Protein AF-A0A198FPP4-F1 (afdb_monomer_lite)

Sequence (81 aa):
MIEKRSCLLPLEVGCAACHYLVFKDKKESFFEICPVCGWQNDGTKGNEYSGCNHSSMNDYRQTEDFEKNCLANSTFYIKSP

Secondary structure (DSSP, 8-state):
------S-SPP-EE-TTT-BEEES-TTTTTTPBPTTT--B-SS--TTSEETTTTEEHHHHTTSHHHHHHHHHHTTTSPBP-

Foldseek 3Di:
DDPPPPPDQDQDDADQQLQWRAHNDDVVQQQDARQQQRDGRPPAADQDQDPVVRGHSVVSCPDPSRVVSNVVCVVPTDGDD

Radius of gyration: 13.46 Å; chains: 1; bounding box: 46×22×28 Å

InterPro domains:
  IPR025983 Cysteine-rich CPCC domain [PF14206] (15-62)

Organism: NCBI:txid1354337

pLDDT: mean 88.27, std 16.2, range [36.38, 98.19]

Structure (mmCIF, N/CA/C/O backbone):
data_AF-A0A198FPP4-F1
#
_entry.id   AF-A0A198FPP4-F1
#
loop_
_atom_site.group_PDB
_atom_site.id
_atom_site.type_symbol
_atom_site.label_atom_id
_atom_site.label_alt_id
_atom_site.label_comp_id
_atom_si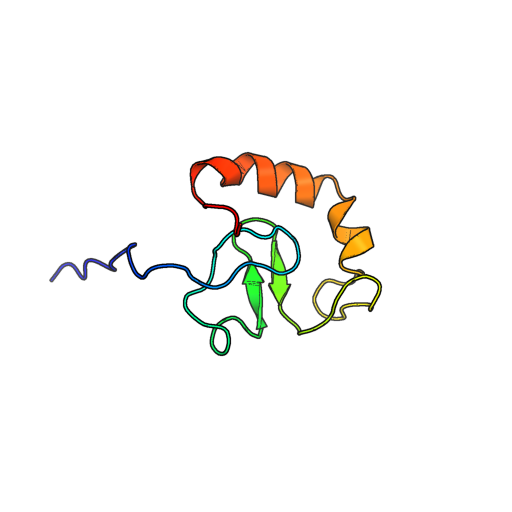te.label_asym_id
_atom_site.label_entity_id
_atom_site.label_seq_id
_atom_site.pdbx_PDB_ins_code
_atom_site.Cartn_x
_atom_site.Cartn_y
_atom_site.Cartn_z
_atom_site.occupancy
_atom_site.B_iso_or_equiv
_atom_site.auth_seq_id
_atom_site.auth_comp_id
_atom_site.auth_asym_id
_atom_site.auth_atom_id
_atom_site.pdbx_PDB_model_num
ATOM 1 N N . MET A 1 1 ? -36.473 9.012 3.910 1.00 36.38 1 MET A N 1
ATOM 2 C CA . MET A 1 1 ? -35.851 7.716 4.246 1.00 36.38 1 MET A CA 1
ATOM 3 C C . MET A 1 1 ? -34.358 7.957 4.306 1.00 36.38 1 MET A C 1
ATOM 5 O O . MET A 1 1 ? -33.763 8.240 3.280 1.00 36.38 1 MET A O 1
ATOM 9 N N . ILE A 1 2 ? -33.799 8.023 5.512 1.00 37.28 2 ILE A N 1
ATOM 10 C CA . ILE A 1 2 ? -32.366 8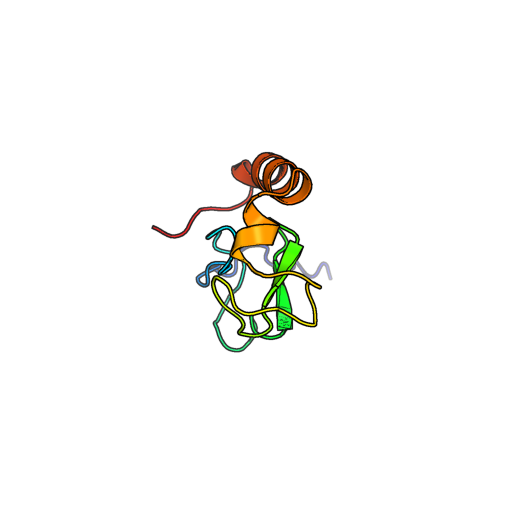.250 5.711 1.00 37.28 2 ILE A CA 1
ATOM 11 C C . ILE A 1 2 ? -31.729 6.866 5.640 1.00 37.28 2 ILE A C 1
ATOM 13 O O . ILE A 1 2 ? -31.860 6.087 6.584 1.00 37.28 2 ILE A O 1
ATOM 17 N N . GLU A 1 3 ? -31.112 6.533 4.508 1.00 39.94 3 GLU A N 1
ATOM 18 C CA . GLU A 1 3 ? -30.234 5.370 4.422 1.00 39.94 3 GLU A CA 1
ATOM 19 C C . GLU A 1 3 ? -29.059 5.617 5.366 1.00 39.94 3 GLU A C 1
ATOM 21 O O . GLU A 1 3 ? -28.105 6.329 5.056 1.00 39.94 3 GLU A O 1
ATOM 26 N N . LYS A 1 4 ? -29.151 5.050 6.569 1.00 42.00 4 LYS A N 1
ATOM 27 C CA . LYS A 1 4 ? -28.000 4.879 7.443 1.00 42.00 4 LYS A CA 1
ATOM 28 C C . LYS A 1 4 ? -27.064 3.907 6.727 1.00 42.00 4 LYS A C 1
ATOM 30 O O . LYS A 1 4 ? -27.193 2.700 6.901 1.00 42.00 4 LYS A O 1
ATOM 35 N N . ARG A 1 5 ? -26.158 4.420 5.890 1.00 44.12 5 ARG A N 1
ATOM 36 C CA . ARG A 1 5 ? -24.984 3.665 5.436 1.00 44.12 5 ARG A CA 1
ATOM 37 C C . ARG A 1 5 ? -24.249 3.243 6.703 1.00 44.12 5 ARG A C 1
ATOM 39 O O . ARG A 1 5 ? -23.691 4.087 7.399 1.00 44.12 5 ARG A O 1
ATOM 46 N N . SER A 1 6 ? -24.374 1.977 7.087 1.00 43.41 6 SER A N 1
ATOM 47 C CA . SER A 1 6 ? -23.750 1.468 8.298 1.00 43.41 6 SER A CA 1
ATOM 48 C C . SER A 1 6 ? -22.237 1.509 8.113 1.00 43.41 6 SER A C 1
ATOM 50 O O . SER A 1 6 ? -21.655 0.716 7.381 1.00 43.41 6 SER A O 1
ATOM 52 N N . CYS A 1 7 ? -21.585 2.428 8.816 1.00 50.81 7 CYS A N 1
ATOM 53 C CA . CYS A 1 7 ? -20.134 2.504 8.969 1.00 50.81 7 CYS A CA 1
ATOM 54 C C . CYS A 1 7 ? -19.540 1.308 9.759 1.00 50.81 7 CYS A C 1
ATOM 56 O O . CYS A 1 7 ? -18.558 1.481 10.467 1.00 50.81 7 CYS A O 1
ATOM 58 N N . LEU A 1 8 ? -20.162 0.121 9.730 1.00 52.47 8 LEU A N 1
ATOM 59 C CA . LEU A 1 8 ? -19.882 -1.000 10.642 1.00 52.47 8 LEU A CA 1
ATOM 60 C C . LEU A 1 8 ? -19.985 -2.373 9.958 1.00 52.47 8 LEU A C 1
ATOM 62 O O . LEU A 1 8 ? -20.418 -3.345 10.575 1.00 52.47 8 LEU A O 1
ATOM 66 N N . LEU A 1 9 ? -19.618 -2.487 8.683 1.00 57.78 9 LEU A N 1
ATOM 67 C CA . LEU A 1 9 ? -19.182 -3.804 8.216 1.00 57.78 9 LEU A CA 1
ATOM 68 C C . LEU A 1 9 ? -17.772 -4.031 8.781 1.00 57.78 9 LEU A C 1
ATOM 70 O O . LEU A 1 9 ? -16.951 -3.118 8.669 1.00 57.78 9 LEU A O 1
ATOM 74 N N . PRO A 1 10 ? -17.490 -5.175 9.432 1.00 78.25 10 PRO A N 1
ATOM 75 C CA . PRO A 1 10 ? -16.159 -5.435 9.955 1.00 78.25 10 PRO A CA 1
ATOM 76 C C . PRO A 1 10 ? -15.172 -5.431 8.787 1.00 78.25 10 PRO A C 1
ATOM 78 O O . PRO A 1 10 ? -15.359 -6.129 7.791 1.00 78.25 10 PRO A O 1
ATOM 81 N N . LEU A 1 11 ? -14.155 -4.578 8.882 1.00 87.69 11 LEU A N 1
ATOM 82 C CA . LEU A 1 11 ? -13.040 -4.575 7.947 1.00 87.69 11 LEU A CA 1
ATOM 83 C C . LEU A 1 11 ? -12.110 -5.708 8.377 1.00 87.69 11 LEU A C 1
ATOM 85 O O . LEU A 1 11 ? -11.618 -5.712 9.503 1.00 87.69 11 LEU A O 1
ATOM 89 N N . GLU A 1 12 ? -11.899 -6.678 7.498 1.00 89.75 12 GLU A N 1
ATOM 90 C CA . GLU A 1 12 ? -11.173 -7.917 7.809 1.00 89.75 12 GLU A CA 1
ATOM 91 C C . GLU A 1 12 ? -9.893 -8.062 6.983 1.00 89.75 12 GLU A C 1
ATOM 93 O O . GLU A 1 12 ? -9.032 -8.889 7.285 1.00 89.75 12 GLU A O 1
ATOM 98 N N . VAL A 1 13 ? -9.736 -7.247 5.938 1.00 92.56 13 VAL A N 1
ATOM 99 C CA . VAL A 1 13 ? -8.600 -7.330 5.024 1.00 92.56 13 VAL A CA 1
ATOM 100 C C . VAL A 1 13 ? -7.693 -6.120 5.186 1.00 92.56 13 VAL A C 1
ATOM 102 O O . VAL A 1 13 ? -8.090 -4.966 4.996 1.00 92.56 13 VAL A O 1
ATOM 105 N N . GLY A 1 14 ? -6.441 -6.421 5.530 1.00 94.31 14 GLY A N 1
ATOM 106 C CA . GLY A 1 14 ? -5.373 -5.447 5.673 1.00 94.31 14 GLY A CA 1
ATOM 107 C C . GLY A 1 14 ? -4.842 -4.957 4.328 1.00 94.31 14 GLY A C 1
ATOM 108 O O . GLY A 1 14 ? -4.641 -5.745 3.402 1.00 94.31 14 GLY A O 1
ATOM 109 N N . CYS A 1 15 ? -4.544 -3.662 4.231 1.00 94.88 15 CYS A N 1
ATOM 110 C CA . CYS A 1 15 ? -3.742 -3.137 3.131 1.00 94.88 15 CYS A CA 1
ATOM 111 C C . CYS A 1 15 ? -2.344 -3.772 3.152 1.00 94.88 15 CYS A C 1
ATOM 113 O O . CYS A 1 15 ? -1.678 -3.784 4.187 1.00 94.88 15 CYS A O 1
ATOM 115 N N . ALA A 1 16 ? -1.861 -4.241 2.001 1.00 94.12 16 ALA A N 1
ATOM 116 C CA . ALA A 1 16 ? -0.531 -4.835 1.903 1.00 94.12 16 ALA A CA 1
ATOM 117 C C . ALA A 1 16 ? 0.602 -3.836 2.209 1.00 94.12 16 ALA A C 1
ATOM 119 O O . ALA A 1 16 ? 1.661 -4.256 2.662 1.00 94.12 16 ALA A O 1
ATOM 120 N N . ALA A 1 17 ? 0.389 -2.530 2.010 1.00 96.06 17 ALA A N 1
ATOM 121 C CA . ALA A 1 17 ? 1.396 -1.504 2.270 1.00 96.06 17 ALA A CA 1
ATOM 122 C C . ALA A 1 17 ? 1.450 -1.074 3.746 1.00 96.06 17 ALA A C 1
ATOM 124 O O . ALA A 1 17 ? 2.519 -1.120 4.346 1.00 96.06 17 ALA A O 1
ATOM 125 N N . CYS A 1 18 ? 0.324 -0.666 4.343 1.00 96.25 18 CYS A N 1
ATOM 126 C CA . CYS A 1 18 ? 0.302 -0.090 5.698 1.00 96.25 18 CYS A CA 1
ATOM 127 C C . CYS A 1 18 ? -0.239 -1.026 6.791 1.00 96.25 18 CYS A C 1
ATOM 129 O O . CYS A 1 18 ? -0.172 -0.686 7.974 1.00 96.25 18 CYS A O 1
ATOM 131 N N . HIS A 1 19 ? -0.769 -2.190 6.407 1.00 95.31 19 HIS A N 1
ATOM 132 C CA . HIS A 1 19 ? -1.319 -3.221 7.292 1.00 95.31 19 HIS A CA 1
ATOM 133 C C . HIS A 1 19 ? -2.554 -2.819 8.112 1.00 95.31 19 HIS A C 1
ATOM 135 O O . HIS A 1 19 ? -2.992 -3.587 8.961 1.00 95.31 19 HIS A O 1
ATOM 141 N N . TYR A 1 20 ? -3.177 -1.672 7.841 1.00 95.62 20 TYR A N 1
ATOM 142 C CA . TYR A 1 20 ? -4.477 -1.335 8.425 1.00 95.62 20 TYR A CA 1
ATOM 143 C C . TYR A 1 20 ? -5.602 -2.148 7.786 1.00 95.62 20 TYR A C 1
ATOM 145 O O . TYR A 1 20 ? -5.613 -2.326 6.565 1.00 95.62 20 TYR A O 1
ATOM 153 N N . LEU A 1 21 ? -6.542 -2.620 8.607 1.00 94.25 21 LEU A N 1
ATOM 154 C CA . LEU A 1 21 ? -7.774 -3.282 8.179 1.00 94.25 21 LEU A CA 1
ATOM 155 C C . LEU A 1 21 ? -8.689 -2.243 7.527 1.00 94.25 21 LEU A C 1
ATOM 157 O O . LEU A 1 21 ? -9.228 -1.373 8.209 1.00 94.25 21 LEU A O 1
ATOM 161 N N . VAL A 1 22 ? -8.812 -2.298 6.201 1.00 92.94 22 VAL A N 1
ATOM 162 C CA . VAL A 1 22 ? -9.475 -1.245 5.409 1.00 92.94 22 VAL A CA 1
ATOM 163 C C . VAL A 1 22 ? -10.497 -1.778 4.405 1.00 92.94 22 VAL A C 1
ATOM 165 O O . VAL A 1 22 ? -11.274 -0.993 3.870 1.00 92.94 22 VAL A O 1
ATOM 168 N N . PHE A 1 23 ? -10.531 -3.092 4.165 1.00 91.19 23 PHE A N 1
ATOM 169 C CA . PHE A 1 23 ? -11.472 -3.706 3.228 1.00 91.19 23 PHE A CA 1
ATOM 170 C C . PHE A 1 23 ? -12.269 -4.832 3.884 1.00 91.19 23 PHE A C 1
ATOM 172 O O . PHE A 1 23 ? -11.812 -5.469 4.835 1.00 91.19 23 PHE A O 1
ATOM 179 N N . LYS A 1 24 ? -13.464 -5.081 3.347 1.00 88.94 24 LYS A N 1
ATOM 180 C CA . LYS A 1 24 ? -14.387 -6.106 3.838 1.00 88.94 24 LYS A CA 1
ATOM 181 C C . LYS A 1 24 ? -13.918 -7.518 3.490 1.00 88.94 24 LYS A C 1
ATOM 183 O O . LYS A 1 24 ? -13.844 -8.368 4.365 1.00 88.94 24 LYS A O 1
ATOM 188 N N . ASP A 1 25 ? -13.567 -7.761 2.230 1.00 89.75 25 ASP A N 1
ATOM 189 C CA . ASP A 1 25 ? -13.072 -9.055 1.766 1.00 89.75 25 ASP A CA 1
ATOM 190 C C . ASP A 1 25 ? -11.989 -8.910 0.689 1.00 89.75 25 ASP A C 1
ATOM 192 O O . ASP A 1 25 ? -11.737 -7.829 0.156 1.00 89.75 25 ASP A O 1
ATOM 196 N N . LYS A 1 26 ? -11.294 -10.019 0.404 1.00 87.44 26 LYS A N 1
ATOM 197 C CA . LYS A 1 26 ? -10.110 -10.033 -0.470 1.00 87.44 26 LYS A CA 1
ATOM 198 C C . LYS A 1 26 ? -10.440 -9.850 -1.948 1.00 87.44 26 LYS A C 1
ATOM 200 O O . LYS A 1 26 ? -9.548 -9.510 -2.718 1.00 87.44 26 LYS A O 1
ATOM 205 N N . LYS A 1 27 ? -11.665 -10.178 -2.363 1.00 87.44 27 LYS A N 1
ATOM 206 C CA . LYS A 1 27 ? -12.072 -10.102 -3.766 1.00 87.44 27 LYS A CA 1
ATOM 207 C C . LYS A 1 27 ? -12.452 -8.668 -4.105 1.00 87.44 27 LYS A C 1
ATOM 209 O O . LYS A 1 27 ? -12.017 -8.166 -5.134 1.00 87.44 27 LYS A O 1
ATOM 214 N N . GLU A 1 28 ? -13.215 -8.027 -3.22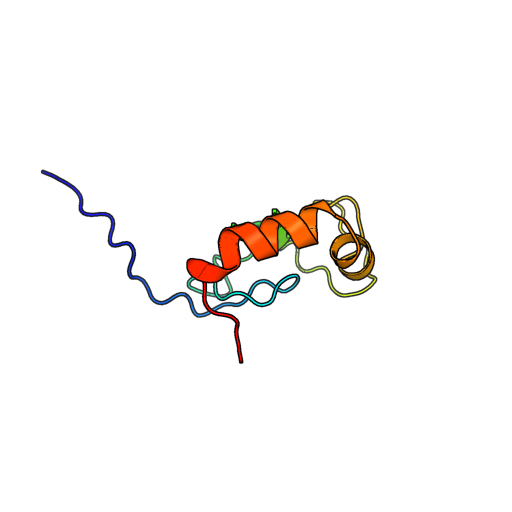5 1.00 83.69 28 GLU A N 1
ATOM 215 C CA . GLU A 1 28 ? -13.588 -6.619 -3.356 1.00 83.69 28 GLU A CA 1
ATOM 216 C C . GLU A 1 28 ? -12.399 -5.683 -3.130 1.00 83.69 28 GLU A C 1
ATOM 218 O O . GLU A 1 28 ? -12.386 -4.595 -3.681 1.00 83.69 28 GLU A O 1
ATOM 223 N N . SER A 1 29 ? -11.371 -6.095 -2.380 1.00 88.06 29 SER A N 1
ATOM 224 C CA . SER A 1 29 ? -10.189 -5.252 -2.168 1.00 88.06 29 SER A CA 1
ATOM 225 C C . SER A 1 29 ? -9.240 -5.158 -3.362 1.00 88.06 29 SER A C 1
ATOM 227 O O . SER A 1 29 ? -8.282 -4.385 -3.311 1.00 88.06 29 SER A O 1
ATOM 229 N N . PHE A 1 30 ? -9.418 -5.972 -4.403 1.00 88.81 30 PHE A N 1
ATOM 230 C CA . PHE A 1 30 ? -8.550 -5.947 -5.576 1.00 88.81 30 PHE A CA 1
ATOM 231 C C . PHE A 1 30 ? -8.903 -4.742 -6.458 1.00 88.81 30 PHE A C 1
ATOM 233 O O . PHE A 1 30 ? -10.072 -4.490 -6.718 1.00 88.81 30 PHE A O 1
ATOM 240 N N . PHE A 1 31 ? -7.888 -4.004 -6.905 1.00 92.00 31 PHE A N 1
ATOM 241 C CA . PHE A 1 31 ? -7.954 -2.687 -7.554 1.00 92.00 31 PHE A CA 1
ATOM 242 C C . PHE A 1 31 ? -8.365 -1.502 -6.674 1.00 92.00 31 PHE A C 1
ATOM 244 O O . PHE A 1 31 ? -8.258 -0.366 -7.139 1.00 92.00 31 PHE A O 1
ATOM 251 N N . GLU A 1 32 ? -8.748 -1.726 -5.418 1.00 95.00 32 GLU A N 1
ATOM 252 C CA . GLU A 1 32 ? -9.117 -0.650 -4.500 1.00 95.00 32 GLU A CA 1
ATOM 253 C C . GLU A 1 32 ? -7.904 0.121 -3.970 1.00 95.00 32 GLU A C 1
ATOM 255 O O . GLU A 1 32 ? -6.807 -0.419 -3.781 1.00 95.00 32 GLU A O 1
ATOM 260 N N . ILE A 1 33 ? -8.126 1.406 -3.693 1.00 96.62 33 ILE A N 1
ATOM 261 C CA . ILE A 1 33 ? -7.129 2.305 -3.110 1.00 96.62 33 ILE A CA 1
ATOM 262 C C . ILE A 1 33 ? -7.286 2.292 -1.592 1.00 96.62 33 ILE A C 1
ATOM 264 O O . ILE A 1 33 ? -8.370 2.515 -1.056 1.00 96.62 33 ILE A O 1
ATOM 268 N N . CYS A 1 34 ? -6.191 2.045 -0.875 1.00 96.06 34 CYS A N 1
ATOM 269 C CA . CYS A 1 34 ? -6.201 2.079 0.578 1.00 96.06 34 CYS A CA 1
ATOM 270 C C . CYS A 1 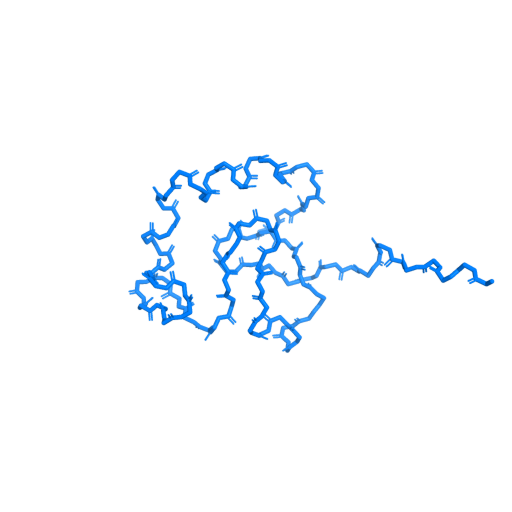34 ? -6.518 3.498 1.085 1.00 96.06 34 CYS A C 1
ATOM 272 O O . CYS A 1 34 ? -5.720 4.404 0.840 1.00 96.06 34 CYS A O 1
ATOM 274 N N . PRO A 1 35 ? -7.586 3.697 1.881 1.00 95.38 35 PRO A N 1
ATOM 275 C CA . PRO A 1 35 ? -7.947 5.017 2.401 1.00 95.38 35 PRO A CA 1
ATOM 276 C C . PRO A 1 35 ? -6.975 5.535 3.473 1.00 95.38 35 PRO A C 1
ATOM 278 O O . PRO A 1 35 ? -7.045 6.699 3.848 1.00 95.38 35 PRO A O 1
ATOM 281 N N . VAL A 1 36 ? -6.085 4.676 3.988 1.00 96.31 36 VAL A N 1
ATOM 282 C CA . VAL A 1 36 ? -5.117 5.040 5.031 1.00 96.31 36 VAL A CA 1
ATOM 283 C C . VAL A 1 36 ? -3.823 5.572 4.451 1.00 96.31 36 VAL A C 1
ATOM 285 O O . VAL A 1 36 ? -3.363 6.612 4.897 1.00 96.31 36 VAL A O 1
ATOM 288 N N . CYS A 1 37 ? -3.202 4.841 3.523 1.00 97.38 37 CYS A N 1
ATOM 289 C CA . CYS A 1 37 ? -1.906 5.238 2.970 1.00 97.38 37 CYS A CA 1
ATOM 290 C C . CYS A 1 37 ? -2.019 5.824 1.561 1.00 97.38 37 CYS A C 1
ATOM 292 O O . CYS A 1 37 ? -1.276 6.749 1.244 1.00 97.38 37 CYS A O 1
ATOM 294 N N . GLY A 1 38 ? -2.970 5.347 0.752 1.00 96.56 38 GLY A N 1
ATOM 295 C CA . GLY A 1 38 ? -3.109 5.704 -0.661 1.00 96.56 38 GLY A CA 1
ATOM 296 C C . GLY A 1 38 ? -2.585 4.646 -1.639 1.00 96.56 38 GLY A C 1
ATOM 297 O O . GLY A 1 38 ? -2.713 4.837 -2.841 1.00 96.56 38 GLY A O 1
ATOM 298 N N . TRP A 1 39 ? -2.033 3.522 -1.164 1.00 97.44 39 TRP A N 1
ATOM 299 C CA . TRP A 1 39 ? -1.594 2.425 -2.039 1.00 97.44 39 TRP A CA 1
ATOM 300 C C . TRP A 1 39 ? -2.780 1.728 -2.718 1.00 97.44 39 TRP A C 1
ATOM 302 O O . TRP A 1 39 ? -3.688 1.249 -2.028 1.00 97.44 39 TRP A O 1
ATOM 312 N N . GLN A 1 40 ? -2.747 1.607 -4.045 1.00 97.38 40 GLN A N 1
ATOM 313 C CA . GLN A 1 40 ? -3.697 0.808 -4.814 1.00 97.38 40 GLN A CA 1
ATOM 314 C C . GLN A 1 40 ? -3.292 -0.666 -4.816 1.00 97.38 40 GLN A C 1
ATOM 316 O O . GLN A 1 40 ? -2.157 -1.020 -5.137 1.00 97.38 40 GLN A O 1
ATOM 321 N N . ASN A 1 41 ? -4.233 -1.545 -4.477 1.00 95.69 41 ASN A N 1
ATOM 322 C CA . ASN A 1 41 ? -4.013 -2.983 -4.501 1.00 95.69 41 ASN A CA 1
ATOM 323 C C . ASN A 1 41 ? -4.128 -3.535 -5.928 1.00 95.69 41 ASN A C 1
ATOM 325 O O . ASN A 1 41 ? -5.199 -3.947 -6.356 1.00 95.69 41 ASN A O 1
ATOM 329 N N . ASP A 1 42 ? -3.021 -3.586 -6.655 1.00 95.19 42 ASP A N 1
ATOM 330 C CA . ASP A 1 42 ? -2.929 -4.196 -7.989 1.00 95.19 42 ASP A CA 1
ATOM 331 C C . ASP A 1 42 ? -2.321 -5.615 -7.965 1.00 95.19 42 ASP A C 1
ATOM 333 O O . ASP A 1 42 ? -2.038 -6.201 -9.008 1.00 95.19 42 ASP A O 1
ATOM 337 N N . GLY A 1 43 ? -2.117 -6.180 -6.769 1.00 93.50 43 GLY A N 1
ATOM 338 C CA . GLY A 1 43 ? -1.528 -7.504 -6.563 1.00 93.50 43 GLY A CA 1
ATOM 339 C C . GLY A 1 43 ? -0.001 -7.543 -6.468 1.00 93.50 43 GLY A C 1
ATOM 340 O O . GLY A 1 43 ? 0.524 -8.583 -6.064 1.00 93.50 43 GLY A O 1
ATOM 341 N N . THR A 1 44 ? 0.698 -6.442 -6.763 1.00 95.12 44 THR A N 1
ATOM 342 C CA . THR A 1 44 ? 2.165 -6.356 -6.640 1.00 95.12 44 THR A CA 1
ATOM 343 C C . THR A 1 44 ? 2.621 -6.313 -5.183 1.00 95.12 44 THR A C 1
ATOM 345 O O . THR A 1 44 ? 1.897 -5.854 -4.288 1.00 95.12 44 THR A O 1
ATOM 348 N N . LYS A 1 45 ? 3.824 -6.839 -4.908 1.00 92.12 45 LYS A N 1
ATOM 349 C CA . LYS A 1 45 ? 4.353 -6.947 -3.537 1.00 92.12 45 LYS A CA 1
ATOM 350 C C . LYS A 1 45 ? 5.839 -6.616 -3.431 1.00 92.12 45 LYS A C 1
ATOM 352 O O . LYS A 1 45 ? 6.635 -6.908 -4.317 1.00 92.12 45 LYS A O 1
ATOM 357 N N . GLY A 1 46 ? 6.232 -6.089 -2.270 1.00 93.88 46 GLY A N 1
ATOM 358 C CA . GLY A 1 46 ? 7.637 -5.872 -1.914 1.00 93.88 46 GLY A CA 1
ATOM 359 C C . GLY A 1 46 ? 8.361 -4.966 -2.913 1.00 93.88 46 GLY A C 1
ATOM 360 O O . GLY A 1 46 ? 8.038 -3.786 -3.015 1.00 93.88 46 GLY A O 1
ATOM 361 N N . ASN A 1 47 ? 9.335 -5.529 -3.632 1.00 97.06 47 ASN A N 1
ATOM 362 C CA . ASN A 1 47 ? 10.147 -4.817 -4.628 1.00 97.06 47 ASN A CA 1
ATOM 363 C C . ASN A 1 47 ? 9.592 -4.909 -6.061 1.00 97.06 47 ASN A C 1
ATOM 365 O O . ASN A 1 47 ? 10.199 -4.366 -6.980 1.00 97.06 47 ASN A O 1
ATOM 369 N N . GLU A 1 48 ? 8.482 -5.616 -6.285 1.00 97.25 48 GLU A N 1
ATOM 370 C CA . GLU A 1 48 ? 7.837 -5.642 -7.599 1.00 97.25 48 GLU A CA 1
ATOM 371 C C . GLU A 1 48 ? 7.319 -4.241 -7.946 1.00 97.25 48 GLU A C 1
ATOM 373 O O . GLU A 1 48 ? 6.683 -3.582 -7.120 1.00 97.25 48 GLU A O 1
ATOM 378 N N . TYR A 1 49 ? 7.605 -3.779 -9.165 1.00 97.56 49 TYR A N 1
ATOM 379 C CA . TYR A 1 49 ? 7.153 -2.470 -9.622 1.00 97.56 49 TYR A CA 1
ATOM 380 C C . TYR A 1 49 ? 5.651 -2.494 -9.914 1.00 97.56 49 TYR A C 1
ATOM 382 O O . TYR A 1 49 ? 5.186 -3.274 -10.748 1.00 97.56 49 TYR A O 1
ATOM 390 N N . SER A 1 50 ? 4.906 -1.607 -9.259 1.00 97.62 50 SER A N 1
ATOM 391 C CA . SER A 1 50 ? 3.489 -1.387 -9.521 1.00 97.62 50 SER A CA 1
ATOM 392 C C . SER A 1 50 ? 3.301 -0.339 -10.609 1.00 97.62 50 SER A C 1
ATOM 394 O O . SER A 1 50 ? 3.716 0.811 -10.461 1.00 97.62 50 SER A O 1
ATOM 396 N N . GLY A 1 51 ? 2.604 -0.718 -11.682 1.00 97.44 51 GLY A N 1
ATOM 397 C CA . GLY A 1 51 ? 2.211 0.222 -12.730 1.00 97.44 51 GLY A CA 1
ATOM 398 C C . GLY A 1 51 ? 1.206 1.267 -12.235 1.00 97.44 51 GLY A C 1
ATOM 399 O O . GLY A 1 51 ? 1.320 2.430 -12.603 1.00 97.44 51 GLY A O 1
ATOM 400 N N . CYS A 1 52 ? 0.262 0.873 -11.373 1.00 96.56 52 CYS A N 1
ATOM 401 C CA . CYS A 1 52 ? -0.759 1.770 -10.823 1.00 96.56 52 CYS A CA 1
ATOM 402 C C . CYS A 1 52 ? -0.190 2.762 -9.801 1.00 96.56 52 CYS A C 1
ATOM 404 O O . CYS A 1 52 ? -0.601 3.917 -9.773 1.00 96.56 52 CYS A O 1
ATOM 406 N N . ASN A 1 53 ? 0.759 2.324 -8.970 1.00 97.19 53 ASN A N 1
ATOM 407 C CA . ASN A 1 53 ? 1.363 3.167 -7.935 1.00 97.19 53 ASN A CA 1
ATOM 408 C C . ASN A 1 53 ? 2.635 3.887 -8.415 1.00 97.19 53 ASN A C 1
ATOM 410 O O . ASN A 1 53 ? 3.201 4.687 -7.672 1.00 97.19 53 ASN A O 1
ATOM 414 N N . HIS A 1 54 ? 3.109 3.590 -9.629 1.00 97.19 54 HIS A N 1
ATOM 415 C CA . HIS A 1 54 ? 4.352 4.113 -10.205 1.00 97.19 54 HIS A CA 1
ATOM 416 C C . HIS A 1 54 ? 5.603 3.905 -9.330 1.00 97.19 54 HIS A C 1
ATOM 418 O O . HIS A 1 54 ? 6.580 4.647 -9.444 1.00 97.19 54 HIS A O 1
ATOM 424 N N . SER A 1 55 ? 5.594 2.892 -8.464 1.00 97.75 55 SER A N 1
ATOM 425 C CA . SER A 1 55 ? 6.646 2.622 -7.482 1.00 97.75 55 SER A CA 1
ATOM 426 C C . SER A 1 55 ? 6.619 1.155 -7.048 1.00 97.75 55 SER A C 1
ATOM 428 O O . SER A 1 55 ? 5.628 0.456 -7.270 1.00 97.75 55 SER A O 1
ATOM 430 N N . SER A 1 56 ? 7.687 0.676 -6.408 1.00 98.12 56 SER A N 1
ATOM 431 C CA . SER A 1 56 ? 7.604 -0.554 -5.620 1.00 98.12 56 SER A CA 1
ATOM 432 C C . SER A 1 56 ? 6.968 -0.265 -4.256 1.00 98.12 56 SER A C 1
ATOM 434 O O . SER A 1 56 ? 6.996 0.863 -3.756 1.00 98.12 56 SER A O 1
ATOM 436 N N . MET A 1 57 ? 6.390 -1.282 -3.617 1.00 97.56 57 MET A N 1
ATOM 437 C CA . MET A 1 57 ? 5.786 -1.107 -2.292 1.00 97.56 57 MET A CA 1
ATOM 438 C C . MET A 1 57 ? 6.829 -0.713 -1.242 1.00 97.56 57 MET A C 1
ATOM 440 O O . MET A 1 57 ? 6.539 0.084 -0.350 1.00 97.56 57 MET A O 1
ATOM 444 N N . ASN A 1 58 ? 8.040 -1.264 -1.342 1.00 97.50 58 ASN A N 1
ATOM 445 C CA . ASN A 1 58 ? 9.125 -0.940 -0.426 1.00 97.50 58 ASN A CA 1
ATOM 446 C C . ASN A 1 58 ? 9.604 0.503 -0.591 1.00 97.50 58 ASN A C 1
ATOM 448 O O . ASN A 1 58 ? 9.777 1.171 0.424 1.00 97.50 58 ASN A O 1
ATOM 452 N N . ASP A 1 59 ? 9.744 0.998 -1.823 1.00 98.19 59 ASP A N 1
ATOM 453 C CA . ASP A 1 59 ? 10.123 2.395 -2.072 1.00 98.19 59 ASP A CA 1
ATOM 454 C C . ASP A 1 59 ? 9.024 3.353 -1.602 1.00 98.19 59 ASP 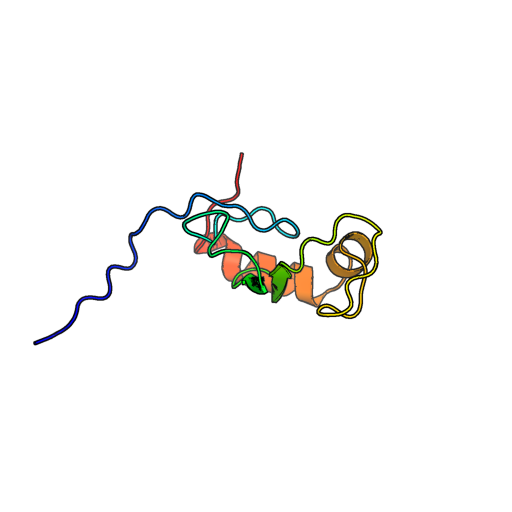A C 1
ATOM 456 O O . ASP A 1 59 ? 9.290 4.339 -0.919 1.00 98.19 59 ASP A O 1
ATOM 460 N N . TYR A 1 60 ? 7.763 3.029 -1.897 1.00 98.19 60 TYR A N 1
ATOM 461 C CA . TYR A 1 60 ? 6.614 3.823 -1.471 1.00 98.19 60 TYR A CA 1
ATOM 462 C C . TYR A 1 60 ? 6.522 3.984 0.055 1.00 98.19 60 TYR A C 1
ATOM 464 O O . TYR A 1 60 ? 6.244 5.081 0.543 1.00 98.19 60 TYR A O 1
ATOM 472 N N . ARG A 1 61 ? 6.820 2.929 0.827 1.00 97.81 61 ARG A N 1
ATOM 473 C CA . ARG A 1 61 ? 6.843 2.982 2.301 1.00 97.81 61 ARG A CA 1
ATOM 474 C C . ARG A 1 61 ? 7.900 3.937 2.872 1.00 97.81 61 ARG A C 1
ATOM 476 O O . ARG A 1 61 ? 7.792 4.287 4.041 1.00 97.81 61 ARG A O 1
ATOM 483 N N . GLN A 1 62 ? 8.898 4.343 2.083 1.00 98.00 62 GLN A N 1
ATOM 484 C CA . GLN A 1 62 ? 9.935 5.304 2.490 1.00 98.00 62 GLN A CA 1
ATOM 485 C C . GLN A 1 62 ? 9.569 6.761 2.167 1.00 98.00 62 GLN A C 1
ATOM 487 O O . GLN A 1 62 ? 10.359 7.665 2.427 1.00 98.00 62 GLN A O 1
ATOM 492 N N . THR A 1 63 ? 8.404 7.010 1.563 1.00 97.94 63 THR A N 1
ATOM 493 C CA . THR A 1 63 ? 7.976 8.367 1.200 1.00 97.94 63 THR A CA 1
ATOM 494 C C . THR A 1 63 ? 7.391 9.118 2.395 1.00 97.94 63 THR A C 1
ATOM 496 O O . THR A 1 63 ? 6.740 8.531 3.262 1.00 97.94 63 THR A O 1
ATOM 499 N N . GLU A 1 64 ? 7.547 10.445 2.410 1.00 97.69 64 GLU A N 1
ATOM 500 C CA . GLU A 1 64 ? 6.918 11.290 3.434 1.00 97.69 64 GLU A CA 1
ATOM 501 C C . GLU A 1 64 ? 5.386 11.205 3.402 1.00 97.69 64 GLU A C 1
ATOM 503 O O . GLU A 1 64 ? 4.737 11.290 4.444 1.00 97.69 64 GLU A O 1
ATOM 508 N N . ASP A 1 65 ? 4.796 11.044 2.215 1.00 96.12 65 ASP A N 1
ATOM 509 C CA . ASP A 1 65 ? 3.343 10.957 2.052 1.00 96.12 65 ASP A CA 1
ATOM 510 C C . ASP A 1 65 ? 2.787 9.701 2.721 1.00 96.12 65 ASP A C 1
ATOM 512 O O . ASP A 1 65 ? 1.767 9.767 3.409 1.00 96.12 65 ASP A O 1
ATOM 516 N N . PHE A 1 66 ? 3.482 8.567 2.591 1.00 97.69 66 PHE A N 1
ATOM 517 C CA . PHE A 1 66 ? 3.115 7.342 3.294 1.00 97.69 66 PHE A CA 1
ATOM 518 C C . PHE A 1 66 ? 3.084 7.554 4.813 1.00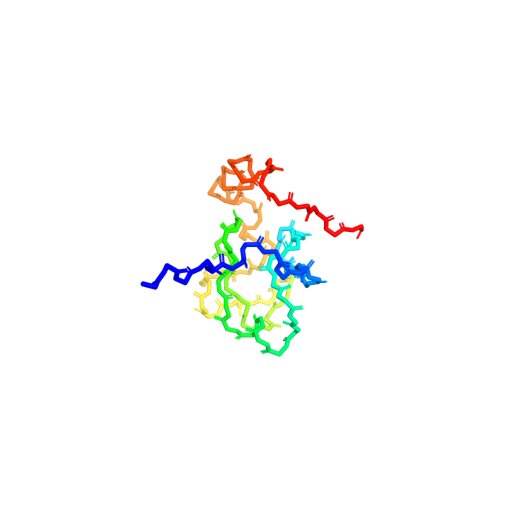 97.69 66 PHE A C 1
ATOM 520 O O . PHE A 1 66 ? 2.102 7.185 5.466 1.00 97.69 66 PHE A O 1
ATOM 527 N N . GLU A 1 67 ? 4.131 8.167 5.372 1.00 97.44 67 GLU A N 1
ATOM 528 C CA . GLU A 1 67 ? 4.234 8.441 6.807 1.00 97.44 67 GLU A CA 1
ATOM 529 C C . GLU A 1 67 ? 3.126 9.390 7.282 1.00 97.44 67 GLU A C 1
ATOM 531 O O . GLU A 1 67 ? 2.382 9.058 8.212 1.00 97.44 67 GLU A O 1
ATOM 536 N N . LYS A 1 68 ? 2.959 10.535 6.606 1.00 97.44 68 LYS A N 1
ATOM 537 C CA . LYS A 1 68 ? 1.941 11.547 6.931 1.00 97.44 68 LYS A CA 1
ATOM 538 C C . LYS A 1 68 ? 0.533 10.958 6.889 1.00 97.44 68 LYS A C 1
ATOM 540 O O . LYS A 1 68 ? -0.240 11.156 7.828 1.00 97.44 68 LYS A O 1
ATOM 545 N N . ASN A 1 69 ? 0.215 10.191 5.848 1.00 96.75 69 ASN A N 1
ATOM 546 C CA . ASN A 1 69 ? -1.101 9.577 5.687 1.00 96.75 69 ASN A CA 1
ATOM 547 C C . ASN A 1 69 ? -1.364 8.511 6.761 1.00 96.75 69 ASN A C 1
ATOM 549 O O . ASN A 1 69 ? -2.440 8.487 7.363 1.00 96.75 69 ASN A O 1
ATOM 553 N N . CYS A 1 70 ? -0.374 7.668 7.072 1.00 96.31 70 CYS A N 1
ATOM 554 C CA . CYS A 1 70 ? -0.511 6.671 8.133 1.00 96.31 70 CYS A CA 1
ATOM 555 C C . CYS A 1 70 ? -0.684 7.309 9.517 1.00 96.31 70 CYS A C 1
ATOM 557 O O . CYS A 1 70 ? -1.463 6.794 10.320 1.00 96.31 70 CYS A O 1
ATOM 559 N N . LEU A 1 71 ? 0.014 8.413 9.801 1.00 95.31 71 LEU A N 1
ATOM 560 C CA . LEU A 1 71 ? -0.113 9.141 11.063 1.00 95.31 71 LEU A CA 1
ATOM 561 C C . LEU A 1 71 ? -1.503 9.775 11.195 1.00 95.31 71 LEU A C 1
ATOM 563 O O . LEU A 1 71 ? -2.176 9.561 12.205 1.00 95.31 71 LEU A O 1
ATOM 567 N N . ALA A 1 72 ? -1.953 10.486 10.157 1.00 94.38 72 ALA A N 1
ATOM 568 C CA . ALA A 1 72 ? -3.243 11.176 10.134 1.00 94.38 72 ALA A CA 1
ATOM 569 C C . ALA A 1 72 ? -4.436 10.221 10.307 1.00 94.38 72 ALA A C 1
ATOM 571 O O . ALA A 1 72 ? -5.447 10.592 10.900 1.00 94.38 72 ALA A O 1
ATOM 572 N N . ASN A 1 73 ? -4.304 8.984 9.822 1.00 91.25 73 ASN A N 1
ATOM 573 C CA . ASN A 1 73 ? -5.375 7.990 9.845 1.00 91.25 73 ASN A CA 1
ATOM 574 C C . ASN A 1 73 ? -5.260 6.950 10.978 1.00 91.25 73 ASN A C 1
ATOM 576 O O . ASN A 1 73 ? -6.142 6.103 11.123 1.00 91.25 73 ASN A O 1
ATOM 580 N N . SER A 1 74 ? -4.204 7.008 11.796 1.00 89.38 74 SER A N 1
ATOM 581 C CA . SER A 1 74 ? -3.901 5.998 12.827 1.00 89.38 74 SER A CA 1
ATOM 582 C C . SER A 1 74 ? -4.975 5.831 13.908 1.00 89.38 74 SER A C 1
ATOM 584 O O . SER A 1 74 ? -5.059 4.777 14.531 1.00 89.38 74 SER A O 1
ATOM 586 N N . THR A 1 75 ? -5.813 6.847 14.125 1.00 90.50 75 THR A N 1
ATOM 587 C CA . THR A 1 75 ? -6.892 6.834 15.124 1.00 90.50 75 THR A CA 1
ATOM 588 C C . THR A 1 75 ? -8.219 6.296 14.591 1.00 90.50 75 THR A C 1
ATOM 590 O O . THR A 1 75 ? -9.105 5.984 15.385 1.00 90.50 75 THR A O 1
ATOM 593 N N . PHE A 1 76 ? -8.374 6.179 13.268 1.00 89.50 76 PHE A N 1
ATOM 594 C CA . PHE A 1 76 ? -9.626 5.753 12.630 1.00 89.50 76 PHE A CA 1
ATOM 595 C C . PHE A 1 76 ? -9.631 4.275 12.240 1.00 89.50 76 PHE A C 1
ATOM 597 O O . PHE A 1 76 ? -10.699 3.685 12.091 1.00 89.50 76 PHE A O 1
ATOM 604 N N . TYR A 1 77 ? -8.450 3.676 12.078 1.00 91.19 77 TYR A N 1
ATOM 605 C CA . TYR A 1 77 ? -8.293 2.310 11.593 1.00 91.19 77 TYR A CA 1
ATOM 606 C C . TYR A 1 77 ? -7.445 1.479 12.547 1.00 91.19 77 TYR A C 1
ATOM 608 O O . TYR A 1 77 ? -6.534 1.974 13.205 1.00 91.19 77 TYR A O 1
ATOM 616 N N . ILE A 1 78 ? -7.715 0.178 12.570 1.00 91.50 78 ILE A N 1
ATOM 617 C CA . ILE A 1 78 ? -6.987 -0.790 13.389 1.00 91.50 78 ILE A CA 1
ATOM 618 C C . ILE A 1 78 ? -5.960 -1.493 12.499 1.00 91.50 78 ILE A C 1
ATOM 620 O O . ILE A 1 78 ? -6.271 -1.873 11.367 1.00 91.50 78 ILE A O 1
ATOM 624 N N . LYS A 1 79 ? -4.729 -1.667 12.988 1.00 89.44 79 LYS A N 1
ATOM 625 C CA . LYS A 1 79 ? -3.740 -2.504 12.300 1.00 89.44 79 LYS A CA 1
ATOM 626 C C . LYS A 1 79 ? -4.104 -3.977 12.431 1.00 89.44 79 LYS A C 1
ATOM 628 O O . LYS A 1 79 ? -4.519 -4.425 13.497 1.00 89.44 79 LYS A O 1
ATOM 633 N N . SER A 1 80 ? -3.913 -4.721 11.347 1.00 82.25 80 SER A N 1
ATOM 634 C CA . SER A 1 80 ? -3.851 -6.177 11.406 1.00 82.25 80 SER A CA 1
ATOM 635 C C . SER A 1 80 ? -2.806 -6.588 12.452 1.00 82.25 80 SER A C 1
ATOM 637 O O . SER A 1 80 ? -1.760 -5.929 12.514 1.00 82.25 80 SER A O 1
ATOM 639 N N . PRO A 1 81 ? -3.076 -7.641 13.246 1.00 70.06 81 PRO A N 1
ATOM 640 C CA . PRO A 1 81 ? -2.064 -8.287 14.076 1.00 70.06 81 PRO A CA 1
ATOM 641 C C . PRO A 1 81 ? -0.819 -8.673 13.273 1.00 70.06 81 PRO A C 1
ATOM 643 O O . PRO A 1 81 ? -0.970 -8.948 12.054 1.00 70.06 81 PRO A O 1
#